Protein AF-A0A9P6JK20-F1 (afdb_monomer)

Radius of gyration: 13.15 Å; Cα contacts (8 Å, |Δi|>4): 30; chains: 1; bounding box: 38×18×28 Å

Structure (mmCIF, N/CA/C/O backbone):
data_AF-A0A9P6JK20-F1
#
_entry.id   AF-A0A9P6JK20-F1
#
loop_
_atom_site.group_PDB
_atom_site.id
_atom_site.type_symbol
_atom_site.label_atom_id
_atom_site.label_alt_id
_atom_site.label_comp_id
_atom_site.label_asym_id
_atom_site.label_entity_id
_atom_site.label_seq_id
_atom_site.pdbx_PDB_ins_code
_atom_site.Cartn_x
_atom_site.Cartn_y
_atom_site.Cartn_z
_atom_site.occupancy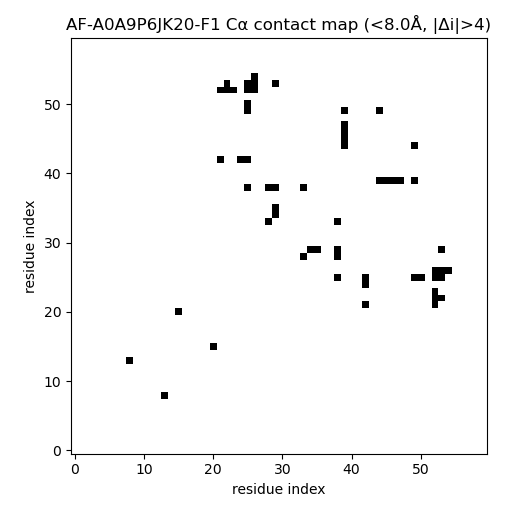
_atom_site.B_iso_or_equiv
_atom_site.auth_seq_id
_atom_site.auth_comp_id
_atom_site.auth_asym_id
_atom_site.auth_atom_id
_atom_site.pdbx_PDB_model_num
ATO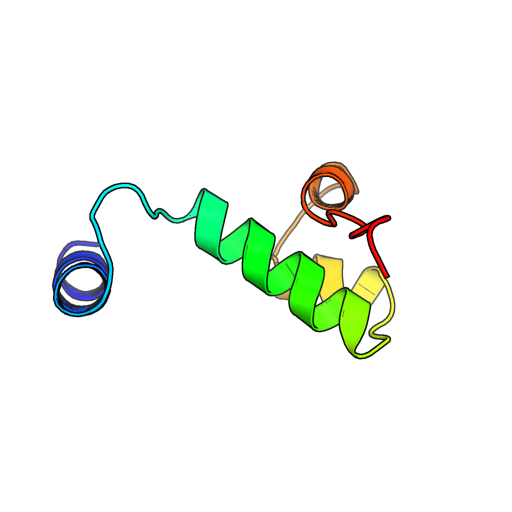M 1 N N . ARG A 1 1 ? 17.232 1.378 0.043 1.00 66.12 1 ARG A N 1
ATOM 2 C CA . ARG A 1 1 ? 16.363 1.939 -1.021 1.00 66.12 1 ARG A CA 1
ATOM 3 C C . ARG A 1 1 ? 16.900 1.604 -2.406 1.00 66.12 1 ARG A C 1
ATOM 5 O O . ARG A 1 1 ? 16.272 0.785 -3.049 1.00 66.12 1 ARG A O 1
ATOM 12 N N . SER A 1 2 ? 18.112 2.044 -2.769 1.00 78.88 2 SER A N 1
ATOM 13 C CA . SER A 1 2 ? 18.699 1.838 -4.112 1.00 78.88 2 SER A CA 1
ATOM 14 C C . SER A 1 2 ? 18.601 0.409 -4.690 1.00 78.88 2 SER A C 1
ATOM 16 O O . SER A 1 2 ? 18.206 0.248 -5.838 1.00 78.88 2 SER A O 1
ATOM 18 N N . TRP A 1 3 ? 18.859 -0.643 -3.893 1.00 90.06 3 TRP A N 1
ATOM 19 C CA . TRP A 1 3 ? 18.682 -2.034 -4.352 1.00 90.06 3 TRP A CA 1
ATOM 20 C C . TRP A 1 3 ? 17.223 -2.382 -4.701 1.00 90.06 3 TRP A C 1
ATOM 22 O O . TRP A 1 3 ? 16.959 -2.933 -5.766 1.00 90.06 3 TRP A O 1
ATOM 32 N N . PHE A 1 4 ? 16.278 -2.039 -3.819 1.00 85.50 4 PHE A N 1
ATOM 33 C CA . PHE A 1 4 ? 14.854 -2.317 -4.022 1.00 85.50 4 PHE A CA 1
ATOM 34 C C . PHE A 1 4 ? 14.307 -1.499 -5.189 1.00 85.50 4 PHE A C 1
ATOM 36 O O . PHE A 1 4 ? 13.670 -2.063 -6.066 1.00 85.50 4 PHE A O 1
ATOM 43 N N . ASP A 1 5 ? 14.618 -0.202 -5.239 1.00 86.81 5 ASP A N 1
ATOM 44 C CA . ASP A 1 5 ? 14.157 0.693 -6.303 1.00 86.81 5 ASP A CA 1
ATOM 45 C C . ASP A 1 5 ? 14.710 0.245 -7.667 1.00 86.81 5 ASP A C 1
ATOM 47 O O . ASP A 1 5 ? 13.972 0.193 -8.646 1.00 86.81 5 ASP A O 1
ATOM 51 N N . GLY A 1 6 ? 15.982 -0.169 -7.727 1.00 89.56 6 GLY A N 1
ATOM 52 C CA . GLY A 1 6 ? 16.593 -0.702 -8.946 1.00 89.56 6 GLY A CA 1
ATOM 53 C C . GLY A 1 6 ? 15.931 -1.990 -9.441 1.00 89.56 6 GLY A C 1
ATOM 54 O O . GLY A 1 6 ? 15.730 -2.152 -10.640 1.00 89.56 6 GLY A O 1
ATOM 55 N N . LYS A 1 7 ? 15.546 -2.895 -8.534 1.00 90.12 7 LYS A N 1
ATOM 56 C CA . LYS A 1 7 ? 14.803 -4.117 -8.884 1.00 90.12 7 LYS A CA 1
ATOM 57 C C . LYS A 1 7 ? 13.346 -3.837 -9.252 1.00 90.12 7 LYS A C 1
ATOM 59 O O . LYS A 1 7 ? 12.828 -4.439 -10.183 1.00 90.12 7 LYS A O 1
ATOM 64 N N . PHE A 1 8 ? 12.697 -2.934 -8.529 1.00 87.56 8 PHE A N 1
ATOM 65 C CA . PHE A 1 8 ? 11.289 -2.598 -8.694 1.00 87.56 8 PHE A CA 1
ATOM 66 C C . PHE A 1 8 ? 11.039 -1.876 -10.023 1.00 87.56 8 PHE A C 1
ATOM 68 O O . PHE A 1 8 ? 10.198 -2.301 -10.812 1.00 87.56 8 PHE A O 1
ATOM 75 N N . PHE A 1 9 ? 11.844 -0.856 -10.325 1.00 90.12 9 PHE A N 1
ATOM 76 C CA . PHE A 1 9 ? 11.743 -0.096 -11.573 1.00 90.12 9 PHE A CA 1
ATOM 77 C C . PHE A 1 9 ? 12.364 -0.788 -12.789 1.00 90.12 9 PHE A C 1
ATOM 79 O O . PHE A 1 9 ? 12.254 -0.281 -13.899 1.00 90.12 9 PHE A O 1
ATOM 86 N N . ALA A 1 10 ? 13.000 -1.948 -12.607 1.00 92.44 10 ALA A N 1
ATOM 87 C CA . ALA A 1 10 ? 13.332 -2.821 -13.729 1.00 92.44 10 ALA A CA 1
ATOM 88 C C . ALA A 1 10 ? 12.091 -3.540 -14.290 1.00 92.44 10 ALA A C 1
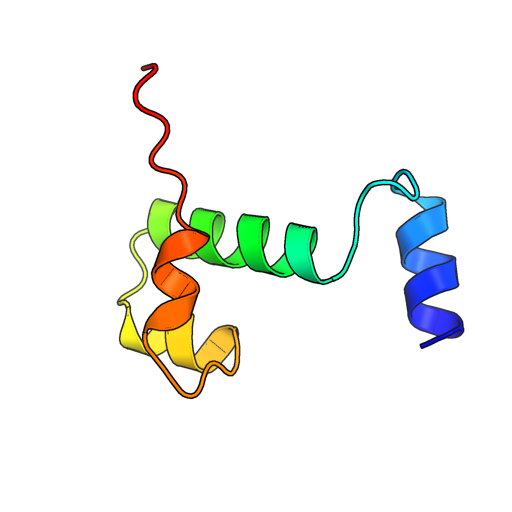ATOM 90 O O . ALA A 1 10 ? 12.130 -4.015 -15.420 1.00 92.44 10 ALA A O 1
ATOM 91 N N . LEU A 1 11 ? 11.014 -3.642 -13.501 1.00 88.88 11 LEU A N 1
ATOM 92 C CA . LEU A 1 11 ? 9.785 -4.354 -13.867 1.00 88.88 11 LEU A CA 1
ATOM 93 C C . LEU A 1 11 ? 8.586 -3.423 -14.064 1.00 88.88 11 LEU A C 1
ATOM 95 O O . LEU A 1 11 ? 7.664 -3.763 -14.799 1.00 88.88 11 LEU A O 1
ATOM 99 N N . LEU A 1 12 ? 8.574 -2.276 -13.388 1.00 87.31 12 LEU A N 1
ATOM 100 C CA . LEU A 1 12 ? 7.451 -1.348 -13.373 1.00 87.31 12 LEU A CA 1
ATOM 101 C C . LEU A 1 12 ? 7.890 0.056 -13.768 1.00 87.31 12 LEU A C 1
ATOM 103 O O . LEU A 1 12 ? 9.025 0.466 -13.524 1.00 87.31 12 LEU A O 1
ATOM 107 N N . ASP A 1 13 ? 6.955 0.806 -14.344 1.00 88.88 13 ASP A N 1
ATOM 108 C CA . ASP A 1 13 ? 7.179 2.205 -14.680 1.00 88.88 13 ASP A CA 1
ATOM 109 C C . ASP A 1 13 ? 7.449 3.059 -13.428 1.00 88.88 13 ASP A C 1
ATOM 111 O O . ASP A 1 13 ? 6.948 2.788 -12.331 1.00 88.88 13 ASP A O 1
ATOM 115 N N . ARG A 1 14 ? 8.222 4.135 -13.597 1.00 87.06 14 ARG A N 1
ATOM 116 C CA . ARG A 1 14 ? 8.575 5.053 -12.504 1.00 87.06 14 ARG A CA 1
ATOM 117 C C . ARG A 1 14 ? 7.410 5.897 -11.993 1.00 87.06 14 ARG A C 1
ATOM 119 O O . ARG A 1 14 ? 7.549 6.529 -10.948 1.00 87.06 14 ARG A O 1
ATOM 126 N N . SER A 1 15 ? 6.266 5.880 -12.673 1.00 86.12 15 SER A N 1
ATOM 127 C CA . SER A 1 15 ? 5.015 6.452 -12.165 1.00 86.12 15 SER A CA 1
ATOM 128 C C . SER A 1 15 ? 4.435 5.643 -11.002 1.00 86.12 15 SER A C 1
ATOM 130 O O . SER A 1 15 ? 3.618 6.161 -10.239 1.00 86.12 15 SER A O 1
ATOM 132 N N . PHE A 1 16 ? 4.856 4.386 -10.822 1.00 83.31 16 PHE A N 1
ATOM 133 C CA . PHE A 1 16 ? 4.512 3.600 -9.643 1.00 83.31 16 PHE A CA 1
ATOM 134 C C . PHE A 1 16 ? 5.489 3.887 -8.503 1.00 83.31 16 PHE A C 1
ATOM 136 O O . PHE A 1 16 ? 6.676 4.095 -8.703 1.00 83.31 16 PHE A O 1
ATOM 143 N N . GLY A 1 17 ? 5.011 3.887 -7.264 1.00 85.69 17 GLY A N 1
ATOM 144 C CA . GLY A 1 17 ? 5.882 4.111 -6.114 1.00 85.69 17 GLY A CA 1
ATOM 145 C C . GLY A 1 17 ? 5.409 3.381 -4.872 1.00 85.69 17 GLY A C 1
ATOM 146 O O . GLY A 1 17 ? 4.465 2.591 -4.903 1.00 85.69 17 GLY A O 1
ATOM 147 N N . GLY A 1 18 ? 6.036 3.692 -3.736 1.00 82.69 18 GLY A N 1
ATOM 148 C CA . GLY A 1 18 ? 5.670 3.087 -2.451 1.00 82.69 18 GLY A CA 1
ATOM 149 C C . GLY A 1 18 ? 4.204 3.318 -2.059 1.00 82.69 18 GLY A C 1
ATOM 150 O O . GLY A 1 18 ? 3.594 2.453 -1.437 1.00 82.69 18 GLY A O 1
ATOM 151 N N . HIS A 1 19 ? 3.614 4.450 -2.459 1.00 84.19 19 HIS A N 1
ATOM 152 C CA . HIS A 1 19 ? 2.185 4.708 -2.264 1.00 84.19 19 HIS A CA 1
ATOM 153 C C . HIS A 1 19 ? 1.303 3.809 -3.139 1.00 84.19 19 HIS A C 1
ATOM 155 O O . HIS A 1 19 ? 0.319 3.272 -2.639 1.00 84.19 19 HIS A O 1
ATOM 161 N N . SER A 1 20 ? 1.678 3.575 -4.399 1.00 86.19 20 SER A N 1
ATOM 162 C CA . SER A 1 20 ? 0.947 2.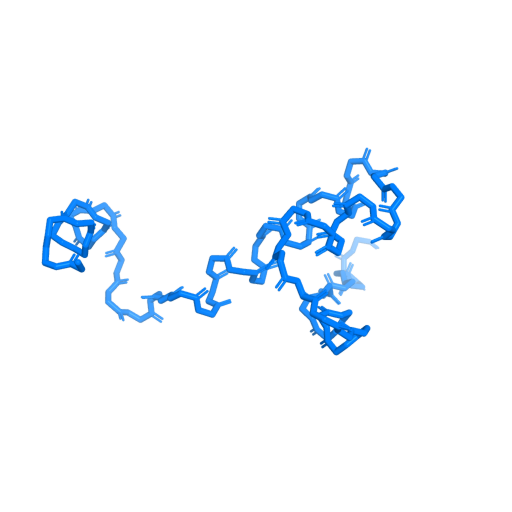680 -5.306 1.00 86.19 20 SER A CA 1
ATOM 163 C C . SER A 1 20 ? 0.971 1.232 -4.810 1.00 86.19 20 SER A C 1
ATOM 165 O O . SER A 1 20 ? -0.056 0.562 -4.825 1.00 86.19 20 SER A O 1
ATOM 167 N N . LEU A 1 21 ? 2.115 0.767 -4.293 1.00 86.19 21 LEU A N 1
ATOM 168 C CA . LEU A 1 21 ? 2.244 -0.560 -3.679 1.00 86.19 21 LEU A CA 1
ATOM 169 C C . LEU A 1 21 ? 1.364 -0.720 -2.440 1.00 86.19 21 LEU A C 1
ATOM 171 O O . LEU A 1 21 ? 0.696 -1.737 -2.280 1.00 86.19 21 LEU A O 1
ATOM 175 N N . ARG A 1 22 ? 1.341 0.296 -1.571 1.00 89.75 22 ARG A N 1
ATOM 176 C CA . ARG A 1 22 ? 0.442 0.323 -0.411 1.00 89.75 22 ARG A CA 1
ATOM 177 C C . ARG A 1 22 ? -1.022 0.289 -0.835 1.00 89.75 22 ARG A C 1
ATOM 179 O O . ARG A 1 22 ? -1.799 -0.428 -0.214 1.00 89.75 22 ARG A O 1
ATOM 186 N N . ALA A 1 23 ? -1.366 1.012 -1.900 1.00 88.88 23 ALA A N 1
ATOM 187 C CA . ALA A 1 23 ? -2.715 1.032 -2.441 1.00 88.88 23 ALA A CA 1
ATOM 188 C C . ALA A 1 23 ? -3.161 -0.339 -2.962 1.00 88.88 23 ALA A C 1
ATOM 190 O O . ALA A 1 23 ? -4.205 -0.856 -2.560 1.00 88.88 23 ALA A O 1
ATOM 191 N N . GLY A 1 24 ? -2.326 -0.951 -3.806 1.00 89.94 24 GLY A N 1
ATOM 192 C CA . GLY A 1 24 ? -2.572 -2.280 -4.358 1.00 89.94 24 GLY A CA 1
ATOM 193 C C . GLY A 1 24 ? -2.625 -3.357 -3.277 1.00 89.94 24 GLY A C 1
ATOM 194 O O . GLY A 1 24 ? -3.540 -4.169 -3.281 1.00 89.94 24 GLY A O 1
ATOM 195 N N . GLY A 1 25 ? -1.704 -3.324 -2.309 1.00 91.31 25 GLY A N 1
ATOM 196 C CA . GLY A 1 25 ? -1.680 -4.274 -1.195 1.00 91.31 25 GLY A CA 1
ATOM 197 C C . GLY A 1 25 ? -2.922 -4.183 -0.307 1.00 91.31 25 GLY A C 1
ATOM 198 O O . GLY A 1 25 ? -3.547 -5.204 -0.041 1.00 91.31 25 GLY A O 1
ATOM 199 N N . ALA A 1 26 ? -3.320 -2.972 0.104 1.00 92.00 26 ALA A N 1
ATOM 200 C CA . ALA A 1 26 ? -4.542 -2.767 0.888 1.00 92.00 26 ALA A CA 1
ATOM 201 C C . ALA A 1 26 ? -5.784 -3.290 0.152 1.00 92.00 26 ALA A C 1
ATOM 203 O O . ALA A 1 26 ? -6.590 -4.010 0.736 1.00 92.00 26 ALA A O 1
ATOM 204 N N . THR A 1 27 ? -5.905 -2.961 -1.138 1.00 91.12 27 THR A N 1
ATOM 205 C CA . THR A 1 27 ? -7.035 -3.384 -1.977 1.00 91.12 27 THR A CA 1
ATOM 206 C C . THR A 1 27 ? -7.050 -4.899 -2.173 1.00 91.12 27 THR A C 1
ATOM 208 O O . THR A 1 27 ? -8.095 -5.523 -2.025 1.00 91.12 27 THR A O 1
ATOM 211 N N . PHE A 1 28 ? -5.896 -5.517 -2.443 1.00 91.44 28 PHE A N 1
ATOM 212 C CA . PHE A 1 28 ? -5.783 -6.965 -2.609 1.00 91.44 28 PHE A CA 1
ATOM 213 C C . PHE A 1 28 ? -6.186 -7.711 -1.334 1.00 91.44 28 PHE A C 1
ATOM 215 O O . PHE A 1 28 ? -7.022 -8.610 -1.396 1.00 91.44 28 PHE A O 1
ATOM 222 N N . TYR A 1 29 ? -5.662 -7.308 -0.173 1.00 92.75 29 TYR A N 1
ATOM 223 C CA . TYR A 1 29 ? -6.019 -7.953 1.091 1.00 92.75 29 TYR A CA 1
ATOM 224 C C . TYR A 1 29 ? -7.498 -7.782 1.443 1.00 92.75 29 TYR A C 1
ATOM 226 O O . TYR A 1 29 ? -8.123 -8.734 1.906 1.00 92.75 29 TYR A O 1
ATOM 234 N N . ALA A 1 30 ? -8.072 -6.609 1.168 1.00 91.50 30 ALA A N 1
ATOM 235 C CA . ALA A 1 30 ? -9.505 -6.392 1.324 1.00 91.50 30 ALA A CA 1
ATOM 236 C C . ALA A 1 30 ? -10.319 -7.293 0.376 1.00 91.50 30 ALA A C 1
ATOM 238 O O . ALA A 1 30 ? -11.290 -7.907 0.809 1.00 91.50 30 ALA A O 1
ATOM 239 N N . SER A 1 31 ? -9.892 -7.446 -0.885 1.00 90.38 31 SER A N 1
ATOM 240 C CA . SER A 1 31 ? -10.603 -8.262 -1.886 1.00 90.38 31 SER A CA 1
ATOM 241 C C . SER A 1 31 ? -10.663 -9.752 -1.545 1.00 90.38 31 SER A C 1
ATOM 243 O O . SER A 1 31 ? -11.635 -10.418 -1.885 1.00 90.38 31 SER A O 1
ATOM 245 N N . ILE A 1 32 ? -9.656 -10.274 -0.839 1.00 93.50 32 ILE A N 1
ATOM 246 C CA . ILE A 1 32 ? -9.639 -11.667 -0.370 1.00 93.50 32 ILE A CA 1
ATOM 247 C C . ILE A 1 32 ? -10.260 -11.827 1.031 1.00 93.50 32 ILE A C 1
ATOM 249 O O . ILE A 1 32 ? -10.190 -12.907 1.614 1.00 93.50 32 ILE A O 1
ATOM 253 N N . GLY A 1 3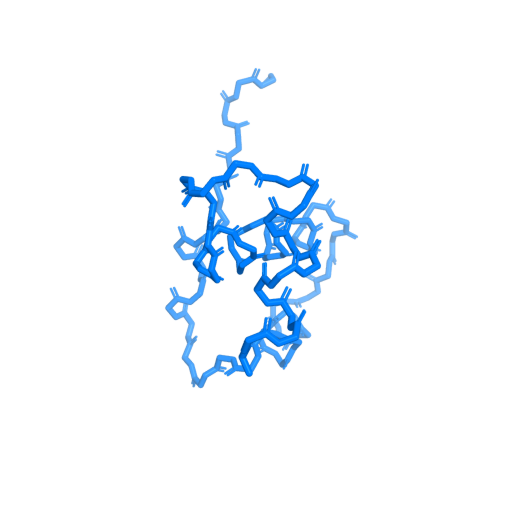3 ? -10.863 -10.765 1.578 1.00 92.38 33 GLY A N 1
ATOM 254 C CA . GLY A 1 33 ? -11.644 -10.804 2.814 1.00 92.38 33 GLY A CA 1
ATOM 255 C C . GLY A 1 33 ? -10.832 -10.783 4.110 1.00 92.38 33 GLY A C 1
ATOM 256 O O . GLY A 1 33 ? -11.330 -11.251 5.133 1.00 92.38 33 GLY A O 1
ATOM 257 N N . LEU A 1 34 ? -9.595 -10.267 4.110 1.00 94.19 34 LEU A N 1
ATOM 258 C CA . LEU A 1 34 ? -8.859 -10.098 5.368 1.00 94.19 34 LEU A CA 1
ATOM 259 C C . LEU A 1 34 ? -9.547 -9.068 6.271 1.00 94.19 34 LEU A C 1
ATOM 261 O O . LEU A 1 34 ? -10.001 -8.016 5.820 1.00 94.19 34 LEU A O 1
ATOM 265 N N . SER A 1 35 ? -9.531 -9.341 7.574 1.00 93.50 35 SER A N 1
ATOM 266 C CA . SER A 1 35 ? -9.991 -8.396 8.590 1.00 93.50 35 SER A CA 1
ATOM 267 C C . SER A 1 35 ? -9.153 -7.118 8.591 1.00 93.50 35 SER A C 1
ATOM 269 O O . SER A 1 35 ? -7.931 -7.159 8.436 1.00 93.50 35 SER A O 1
ATOM 271 N N . GLU A 1 36 ? -9.800 -5.985 8.859 1.00 92.50 36 GLU A N 1
ATOM 272 C CA . GLU A 1 36 ? -9.170 -4.659 8.848 1.00 92.50 36 GLU A CA 1
ATOM 273 C C . GLU A 1 36 ? -7.944 -4.556 9.771 1.00 92.50 36 GLU A C 1
ATOM 275 O O . GLU A 1 36 ? -6.955 -3.934 9.392 1.00 92.50 36 GLU A O 1
ATOM 280 N N . ASP A 1 37 ? -7.975 -5.203 10.942 1.00 94.06 37 ASP A N 1
ATOM 281 C CA . ASP A 1 37 ? -6.853 -5.251 11.894 1.00 94.06 37 ASP A CA 1
ATOM 282 C C . ASP A 1 37 ? -5.604 -5.920 11.293 1.00 94.06 37 ASP A C 1
ATOM 284 O O . ASP A 1 37 ? -4.491 -5.399 11.389 1.00 94.06 37 ASP A O 1
ATOM 288 N N . ILE A 1 38 ? -5.801 -7.020 10.560 1.00 94.62 38 ILE A N 1
ATOM 289 C CA . ILE A 1 38 ? -4.714 -7.739 9.890 1.00 94.62 38 ILE A CA 1
ATOM 290 C C . ILE A 1 38 ? -4.143 -6.888 8.759 1.00 94.62 38 ILE A C 1
ATOM 292 O O . ILE A 1 38 ? -2.925 -6.751 8.645 1.00 94.62 38 ILE A O 1
ATOM 296 N N . ILE A 1 39 ? -4.998 -6.269 7.941 1.00 93.44 39 ILE A N 1
ATOM 297 C CA . ILE A 1 39 ? -4.550 -5.377 6.861 1.00 93.44 39 ILE A CA 1
ATOM 298 C C . ILE A 1 39 ? -3.766 -4.196 7.445 1.00 93.44 39 ILE A C 1
ATOM 300 O O . ILE A 1 39 ? -2.698 -3.839 6.937 1.00 93.44 39 ILE A O 1
ATOM 304 N N . GLN A 1 40 ? -4.254 -3.635 8.552 1.00 94.38 40 GLN A N 1
ATOM 305 C CA . GLN A 1 40 ? -3.613 -2.539 9.261 1.00 94.38 40 GLN A CA 1
ATOM 306 C C . GLN A 1 40 ? -2.216 -2.917 9.772 1.00 94.38 40 GLN A C 1
ATOM 308 O O . GLN A 1 40 ? -1.251 -2.176 9.543 1.00 94.38 40 GLN A O 1
ATOM 313 N N . ALA A 1 41 ? -2.097 -4.086 10.405 1.00 94.31 41 ALA A N 1
ATOM 314 C CA . ALA A 1 41 ? -0.834 -4.628 10.892 1.00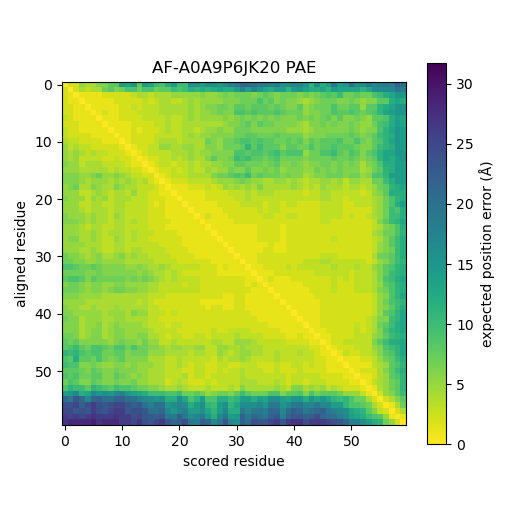 94.31 41 ALA A CA 1
ATOM 315 C C . ALA A 1 41 ? 0.149 -4.913 9.742 1.00 94.31 41 ALA A C 1
ATOM 317 O O . ALA A 1 41 ? 1.311 -4.502 9.806 1.00 94.31 41 ALA A O 1
ATOM 318 N N . LEU A 1 42 ? -0.320 -5.536 8.653 1.00 92.81 42 LEU A N 1
ATOM 319 C CA . LEU A 1 42 ? 0.493 -5.867 7.475 1.00 92.81 42 LEU A CA 1
ATOM 320 C C . LEU A 1 42 ? 1.050 -4.619 6.782 1.00 92.81 42 LEU A C 1
ATOM 322 O O . LEU A 1 42 ? 2.221 -4.587 6.400 1.00 92.81 42 LEU A O 1
ATOM 326 N N . GLY A 1 43 ? 0.241 -3.568 6.639 1.00 90.50 43 GLY A N 1
ATOM 327 C CA . GLY A 1 43 ? 0.692 -2.300 6.065 1.00 90.50 43 GLY A CA 1
ATOM 328 C C . GLY A 1 43 ? 1.433 -1.387 7.042 1.00 90.50 43 GLY A C 1
ATOM 329 O O . GLY A 1 43 ? 1.926 -0.332 6.629 1.00 90.50 43 GLY A O 1
ATOM 330 N N . ARG A 1 44 ? 1.559 -1.800 8.313 1.00 93.19 44 ARG A 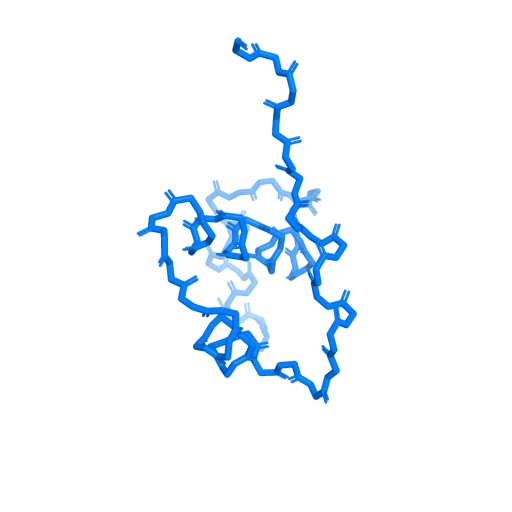N 1
ATOM 331 C CA . ARG A 1 44 ? 2.220 -1.062 9.403 1.00 93.19 44 ARG A CA 1
ATOM 332 C C . ARG A 1 44 ? 1.628 0.333 9.605 1.00 93.19 44 ARG A C 1
ATOM 334 O O . ARG A 1 44 ? 2.357 1.302 9.830 1.00 93.19 44 ARG A O 1
ATOM 341 N N . TRP A 1 45 ? 0.308 0.445 9.492 1.00 92.56 45 TRP A N 1
ATOM 342 C CA . TRP A 1 45 ? -0.390 1.708 9.689 1.00 92.56 45 TRP A CA 1
ATOM 343 C C . TRP A 1 45 ? -0.775 1.891 11.153 1.00 92.56 45 TRP A C 1
ATOM 345 O O . TRP A 1 45 ? -1.426 1.047 11.761 1.00 92.56 45 TRP A O 1
ATOM 355 N N . SER A 1 46 ? -0.404 3.041 11.713 1.00 90.62 46 SER A N 1
ATOM 356 C CA . SER A 1 46 ? -0.770 3.394 13.089 1.00 90.62 46 SER A CA 1
ATOM 357 C C . SER A 1 46 ? -2.222 3.862 13.221 1.00 90.62 46 SER A C 1
ATOM 359 O O . SER A 1 46 ? -2.733 3.956 14.332 1.00 90.62 46 SER A O 1
ATOM 361 N N . SER A 1 47 ? -2.875 4.199 12.108 1.00 90.94 47 SER A N 1
ATOM 362 C CA . SER A 1 47 ? -4.223 4.761 12.061 1.00 90.94 47 SER A CA 1
ATOM 363 C C . SER A 1 47 ? -5.028 4.161 10.911 1.00 90.94 47 SER A C 1
ATOM 365 O O . SER A 1 47 ? -4.466 3.683 9.927 1.00 90.94 47 SER A O 1
ATOM 367 N N . ALA A 1 48 ? -6.355 4.288 10.983 1.00 88.31 48 ALA A N 1
ATOM 368 C CA . ALA A 1 48 ? -7.292 3.861 9.939 1.00 88.31 48 ALA A CA 1
ATOM 369 C C . ALA A 1 48 ? -7.208 4.681 8.631 1.00 88.31 48 ALA A C 1
ATOM 371 O O . ALA A 1 48 ? -7.990 4.462 7.708 1.00 88.31 48 ALA A O 1
ATOM 372 N N . SER A 1 49 ? -6.255 5.612 8.508 1.00 87.25 49 SER A N 1
ATOM 373 C CA . SER A 1 49 ? -6.049 6.429 7.304 1.00 87.25 49 SER A CA 1
ATOM 374 C C . SER A 1 49 ? -5.730 5.594 6.062 1.00 87.25 49 SER A C 1
ATOM 376 O O . SER A 1 49 ? -5.854 6.089 4.950 1.00 87.25 49 SER A O 1
ATOM 378 N N . TRP A 1 50 ? -5.328 4.333 6.228 1.00 88.06 50 TRP A N 1
ATOM 379 C CA . TRP A 1 50 ? -5.076 3.417 5.123 1.00 88.06 50 TRP A CA 1
ATOM 380 C C . TRP A 1 50 ? -6.337 3.020 4.354 1.00 88.06 50 TRP A C 1
ATOM 382 O O . TRP A 1 50 ? -6.224 2.649 3.192 1.00 88.06 50 TRP A O 1
ATOM 392 N N . LYS A 1 51 ? -7.531 3.152 4.942 1.00 88.50 51 LYS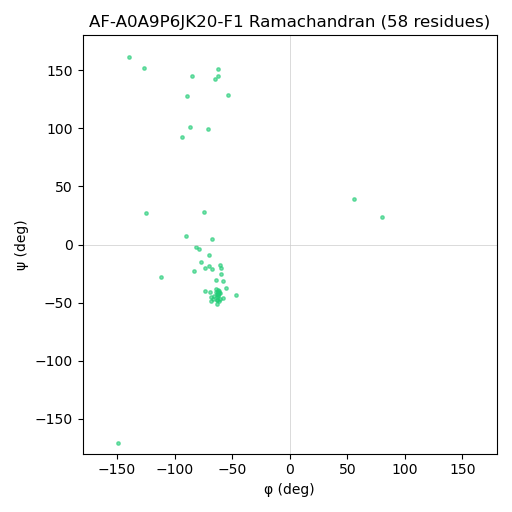 A N 1
ATOM 393 C CA . LYS A 1 51 ? -8.793 2.806 4.270 1.00 88.50 51 LYS A CA 1
ATOM 394 C C . LYS A 1 51 ? -9.019 3.608 2.983 1.00 88.50 51 LYS A C 1
ATOM 396 O O . LYS A 1 51 ? -9.632 3.091 2.061 1.00 88.50 51 LYS A O 1
ATOM 401 N N . ILE A 1 52 ? -8.431 4.808 2.859 1.00 87.19 52 ILE A N 1
ATOM 402 C CA . ILE A 1 52 ? -8.469 5.623 1.623 1.00 87.19 52 ILE A CA 1
ATOM 403 C C . ILE A 1 52 ? -7.848 4.915 0.410 1.00 87.19 52 ILE A C 1
ATOM 405 O O . ILE A 1 52 ? -8.057 5.324 -0.730 1.00 87.19 52 ILE A O 1
ATOM 409 N N . TYR A 1 53 ? -7.016 3.904 0.661 1.00 86.69 53 TYR A N 1
ATOM 410 C CA . TYR A 1 53 ? -6.368 3.117 -0.373 1.00 86.69 53 TYR A CA 1
ATOM 411 C C . TYR A 1 53 ? -7.247 2.005 -0.924 1.00 86.69 53 TYR A C 1
ATOM 413 O O . TYR A 1 53 ? -6.981 1.566 -2.041 1.00 86.69 53 TYR A O 1
ATOM 421 N N . ILE A 1 54 ? -8.254 1.554 -0.167 1.00 83.19 54 ILE A N 1
ATOM 422 C CA . ILE A 1 54 ? -9.244 0.616 -0.681 1.00 83.19 54 ILE A CA 1
ATOM 423 C C . ILE A 1 54 ? -10.100 1.405 -1.665 1.00 83.19 54 ILE A C 1
ATOM 425 O O . ILE A 1 54 ? -10.980 2.175 -1.281 1.00 83.19 54 ILE A O 1
ATOM 429 N N . ARG A 1 55 ? -9.807 1.247 -2.951 1.00 72.00 55 ARG A N 1
ATOM 430 C CA . ARG A 1 55 ? -10.721 1.689 -3.996 1.00 72.00 55 ARG A CA 1
ATOM 431 C C . ARG A 1 55 ? -11.683 0.542 -4.229 1.00 72.00 55 ARG A C 1
ATOM 433 O O . ARG A 1 55 ? -11.318 -0.440 -4.869 1.00 72.00 55 ARG A O 1
ATOM 440 N N . ASP A 1 56 ? -12.882 0.666 -3.671 1.00 57.81 56 ASP A N 1
ATOM 441 C CA . ASP A 1 56 ? -14.021 -0.098 -4.162 1.00 57.81 56 ASP A CA 1
ATOM 442 C C . ASP A 1 56 ? -14.109 0.188 -5.666 1.00 57.81 56 ASP A C 1
ATOM 444 O O . ASP A 1 56 ? -13.979 1.342 -6.084 1.00 57.81 56 ASP A O 1
ATOM 448 N N . ASN A 1 57 ? -14.171 -0.849 -6.492 1.00 51.47 57 ASN A N 1
ATOM 449 C CA . ASN A 1 57 ? -14.328 -0.697 -7.929 1.00 51.47 57 ASN A CA 1
ATOM 450 C C . ASN A 1 57 ? -15.837 -0.771 -8.218 1.00 51.47 57 ASN A C 1
ATOM 452 O O . ASN A 1 57 ? -16.325 -1.881 -8.424 1.00 51.47 57 ASN A O 1
ATOM 456 N N . PRO A 1 58 ? -16.593 0.349 -8.261 1.00 49.44 58 PRO A N 1
ATOM 457 C CA . PRO A 1 58 ? -18.044 0.330 -8.480 1.00 49.44 58 PRO A CA 1
ATOM 458 C C . PRO A 1 58 ? -18.438 0.022 -9.940 1.00 49.4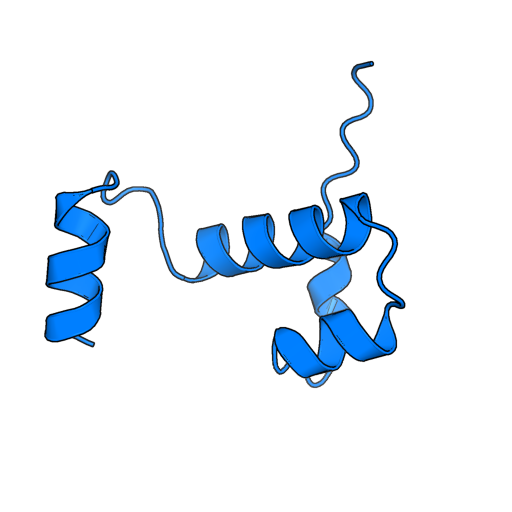4 58 PRO A C 1
ATOM 460 O O . PRO A 1 58 ? -19.458 0.510 -10.415 1.00 49.44 58 PRO A O 1
ATOM 463 N N . THR A 1 59 ? -17.618 -0.713 -10.696 1.00 41.09 59 THR A N 1
ATOM 464 C CA . THR A 1 59 ? -17.815 -0.948 -12.139 1.00 41.09 59 THR A CA 1
ATOM 465 C C . THR A 1 59 ? -17.861 -2.423 -12.552 1.00 41.09 59 THR A C 1
ATOM 467 O O . THR A 1 59 ? -17.559 -2.731 -13.704 1.00 41.09 59 THR A O 1
ATOM 470 N N . VAL A 1 60 ? -18.271 -3.328 -11.656 1.00 42.47 60 VAL A N 1
ATOM 471 C CA . VAL A 1 60 ? -18.864 -4.618 -12.068 1.00 42.47 60 VAL A CA 1
ATOM 472 C C . VAL A 1 60 ? -20.376 -4.579 -11.931 1.00 42.47 60 VAL A C 1
ATOM 474 O O . VAL A 1 60 ? -20.852 -3.993 -10.934 1.00 42.47 60 VAL A O 1
#

pLDDT: mean 85.4, std 12.31, range [41.09, 94.62]

Nearest PDB structures (foldseek):
  7aju-assembly1_DN  TM=6.337E-01  e=9.839E+00  Saccharomyces cerevisiae S288C

InterPro domains:
  IPR011010 DNA breaking-rejoining enzyme, catalytic core [SSF56349] (14-50)
  IPR013762 Integrase-like, catalytic domain superfamily [G3DSA:1.10.443.10] (6-57)

Sequence (60 aa):
RSWFDGKFFALLDRSFGGHSLRAGGATFYASIGLSEDIIQALGRWSSASWKIYIRDNPTV

Solvent-accessible surface area (backbone atoms only — not comparable to full-atom values): 3774 Å² total; per-residue (Å²): 107,71,70,58,52,55,58,50,54,71,78,40,63,83,91,57,48,75,66,51,52,51,25,52,50,48,32,52,43,50,75,75,65,53,54,67,68,59,53,33,60,75,70,68,49,95,55,79,74,62,58,79,36,47,67,80,74,92,81,121

Foldseek 3Di:
DVVCCVVVCVVDPPVDDPLNVLLVQLQVCVVVPDDPVVNCVVSVPPDPPSVVSNDDPPPD

Mean predicted aligned error: 5.67 Å

Organism: NCBI:txid179855

Secondary structure (DSSP, 8-state):
-HHHHHHHTTTS-TT--HHHHHHHHHHHHHHTT--HHHHHHHTT-SSGGGGGG----TT-